Protein AF-A0AAE6BHS2-F1 (afdb_monomer_lite)

Structure (mmCIF, N/CA/C/O backbone):
data_AF-A0AAE6BHS2-F1
#
_entry.id   AF-A0AAE6BHS2-F1
#
loop_
_atom_site.group_PDB
_atom_site.id
_atom_site.type_symbol
_atom_site.label_atom_id
_atom_site.label_alt_id
_atom_site.label_comp_id
_atom_site.label_asym_id
_atom_site.label_entity_id
_atom_site.label_seq_id
_atom_site.pdbx_PDB_ins_code
_atom_site.Cartn_x
_atom_site.Cartn_y
_atom_site.Cartn_z
_atom_site.occupancy
_atom_site.B_iso_or_equiv
_atom_site.auth_seq_id
_atom_site.auth_comp_id
_atom_site.auth_asym_id
_atom_site.auth_atom_id
_atom_site.pdbx_PDB_model_num
ATOM 1 N N . MET A 1 1 ? 9.130 13.657 -15.319 1.00 49.00 1 MET A N 1
ATOM 2 C CA . MET A 1 1 ? 9.822 12.921 -14.237 1.00 49.00 1 MET A CA 1
ATOM 3 C C . MET A 1 1 ? 9.648 11.438 -14.501 1.00 49.00 1 MET A C 1
ATOM 5 O O . MET A 1 1 ? 8.519 11.023 -14.719 1.00 49.00 1 MET A O 1
ATOM 9 N N . VAL A 1 2 ? 10.731 10.663 -14.551 1.00 56.34 2 VAL A N 1
ATOM 10 C CA . VAL A 1 2 ? 10.634 9.200 -14.671 1.00 56.34 2 VAL A CA 1
ATOM 11 C C . VAL A 1 2 ? 10.242 8.659 -13.294 1.00 56.34 2 VAL A C 1
ATOM 13 O O . VAL A 1 2 ? 10.934 8.989 -12.328 1.00 56.34 2 VAL A O 1
ATOM 16 N N . PRO A 1 3 ? 9.142 7.899 -13.157 1.00 68.38 3 PRO A N 1
ATOM 17 C CA . PRO A 1 3 ? 8.771 7.329 -11.871 1.00 68.38 3 PRO A CA 1
ATOM 18 C C . PRO A 1 3 ? 9.879 6.387 -11.387 1.00 68.38 3 PRO A C 1
ATOM 20 O O . PRO A 1 3 ? 10.447 5.622 -12.171 1.00 68.38 3 PRO A O 1
ATOM 23 N N . SER A 1 4 ? 10.214 6.472 -10.097 1.00 84.81 4 SER A N 1
ATOM 24 C CA . SER A 1 4 ? 11.211 5.595 -9.478 1.00 84.81 4 SER A CA 1
ATOM 25 C C . SER A 1 4 ? 10.835 4.130 -9.713 1.00 84.81 4 SER A C 1
ATOM 27 O O . SER A 1 4 ? 9.653 3.775 -9.724 1.00 84.81 4 SER A O 1
ATOM 29 N N . ARG A 1 5 ? 11.832 3.272 -9.956 1.00 91.12 5 ARG A N 1
ATOM 30 C CA . ARG A 1 5 ? 11.573 1.868 -10.297 1.00 91.12 5 ARG A CA 1
ATOM 31 C C . ARG A 1 5 ? 10.899 1.148 -9.121 1.00 91.12 5 ARG A C 1
ATOM 33 O O . ARG A 1 5 ? 11.318 1.351 -7.976 1.00 91.12 5 ARG A O 1
ATOM 40 N N . PRO A 1 6 ? 9.909 0.275 -9.376 1.00 94.06 6 PRO A N 1
ATOM 41 C CA . PRO A 1 6 ? 9.328 -0.557 -8.334 1.00 94.06 6 PRO A CA 1
ATOM 42 C C . PRO A 1 6 ? 10.391 -1.464 -7.711 1.00 94.06 6 PRO A C 1
ATOM 44 O O . PRO A 1 6 ? 11.172 -2.101 -8.415 1.00 94.06 6 PRO A O 1
ATOM 47 N N . LYS A 1 7 ? 10.414 -1.514 -6.380 1.00 95.38 7 LYS A N 1
ATOM 48 C CA . LYS A 1 7 ? 11.291 -2.382 -5.586 1.00 95.38 7 LYS A CA 1
ATOM 49 C C . LYS A 1 7 ? 10.551 -3.611 -5.067 1.00 95.38 7 LYS A C 1
ATOM 51 O O . LYS A 1 7 ? 11.173 -4.647 -4.856 1.00 95.38 7 LYS A O 1
ATOM 56 N N . LYS A 1 8 ? 9.247 -3.490 -4.808 1.00 96.19 8 LYS A N 1
ATOM 57 C CA . LYS A 1 8 ? 8.426 -4.542 -4.198 1.00 96.19 8 LYS A CA 1
ATOM 58 C C . LYS A 1 8 ? 6.945 -4.332 -4.518 1.00 96.19 8 LYS A C 1
ATOM 60 O O . LYS A 1 8 ? 6.483 -3.193 -4.593 1.00 96.19 8 LYS A O 1
ATOM 65 N N . ILE A 1 9 ? 6.216 -5.435 -4.658 1.00 97.06 9 ILE A N 1
ATOM 66 C CA . ILE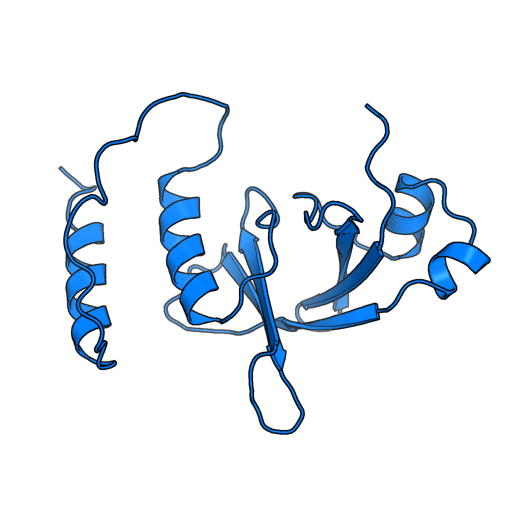 A 1 9 ? 4.766 -5.473 -4.865 1.00 97.06 9 ILE A CA 1
ATOM 67 C C . ILE A 1 9 ? 4.069 -5.622 -3.508 1.00 97.06 9 ILE A C 1
ATOM 69 O O . ILE A 1 9 ? 4.420 -6.491 -2.710 1.00 97.06 9 ILE A O 1
ATOM 73 N N . LEU A 1 10 ? 3.069 -4.783 -3.249 1.00 97.06 10 LEU A N 1
ATOM 74 C CA . LEU A 1 10 ? 2.250 -4.794 -2.038 1.00 97.06 10 LEU A CA 1
ATOM 75 C C . LEU A 1 10 ? 0.823 -5.202 -2.427 1.00 97.06 10 LEU A C 1
ATOM 77 O O . LEU A 1 10 ? 0.074 -4.418 -3.005 1.00 97.06 10 LEU A O 1
ATOM 81 N N . ARG A 1 11 ? 0.436 -6.443 -2.135 1.00 96.62 11 ARG A N 1
ATOM 82 C CA . ARG A 1 11 ? -0.922 -6.945 -2.366 1.00 96.62 11 ARG A CA 1
ATOM 83 C C . ARG A 1 11 ? -1.791 -6.637 -1.152 1.00 96.62 11 ARG A C 1
ATOM 85 O O . ARG A 1 11 ? -1.653 -7.272 -0.109 1.00 96.62 11 ARG A O 1
ATOM 92 N N . LEU A 1 12 ? -2.699 -5.684 -1.299 1.00 96.56 12 LEU A N 1
ATOM 93 C CA . LEU A 1 12 ? -3.663 -5.275 -0.283 1.00 96.56 12 LEU A CA 1
ATOM 94 C C . LEU A 1 12 ? -4.928 -6.118 -0.443 1.00 96.56 12 LEU A C 1
ATOM 96 O O . LEU A 1 12 ? -5.670 -5.962 -1.414 1.00 96.56 12 LEU A O 1
ATOM 100 N N . ARG A 1 13 ? -5.166 -7.057 0.469 1.00 94.12 13 ARG A N 1
ATOM 101 C CA . ARG A 1 13 ? -6.358 -7.905 0.441 1.00 94.12 13 ARG A CA 1
ATOM 102 C C . ARG A 1 13 ? -7.557 -7.119 0.963 1.00 94.12 13 ARG A C 1
ATOM 104 O O . ARG A 1 13 ? -7.642 -6.886 2.164 1.00 94.12 13 ARG A O 1
ATOM 1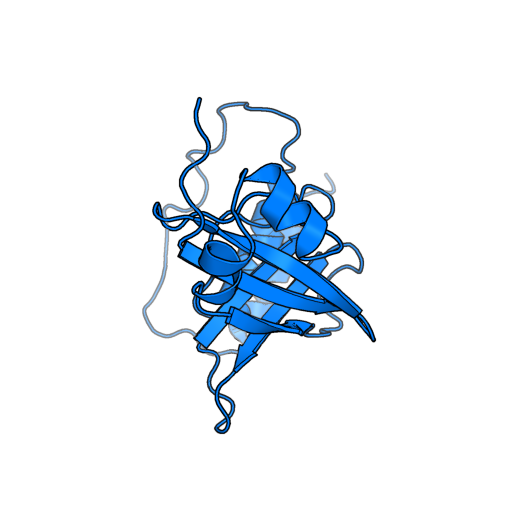11 N N . LYS A 1 14 ? -8.480 -6.773 0.065 1.00 89.12 14 LYS A N 1
ATOM 112 C CA . LYS A 1 14 ? -9.749 -6.093 0.354 1.00 89.12 14 LYS A CA 1
ATOM 113 C C . LYS A 1 14 ? -10.901 -7.044 0.032 1.00 89.12 14 LYS A C 1
ATOM 115 O O . LYS A 1 14 ? -11.174 -7.342 -1.135 1.00 89.12 14 LYS A O 1
ATOM 120 N N . GLY A 1 15 ? -11.525 -7.599 1.071 1.00 85.81 15 GLY A N 1
ATOM 121 C CA . GLY A 1 15 ? -12.498 -8.688 0.940 1.00 85.81 15 GLY A CA 1
ATOM 122 C C . GLY A 1 15 ? -11.926 -9.926 0.223 1.00 85.81 15 GLY A C 1
ATOM 123 O O . GLY A 1 15 ? -10.950 -10.538 0.671 1.00 85.81 15 GLY A O 1
ATOM 124 N N . SER A 1 16 ? -12.542 -10.312 -0.900 1.00 87.19 16 SER A N 1
ATOM 125 C CA . SER A 1 16 ? -12.138 -11.471 -1.717 1.00 87.19 16 SER A CA 1
ATOM 126 C C . SER A 1 16 ? -11.094 -11.155 -2.793 1.00 87.19 16 SER A C 1
ATOM 128 O O . SER A 1 16 ? -10.667 -12.059 -3.513 1.00 87.19 16 SER A O 1
ATOM 130 N N . ARG A 1 17 ? -10.674 -9.891 -2.929 1.00 90.50 17 ARG A N 1
ATOM 131 C CA . ARG A 1 17 ? -9.783 -9.434 -4.004 1.00 90.50 17 ARG A CA 1
ATOM 132 C C . ARG A 1 17 ? -8.499 -8.833 -3.448 1.00 90.50 17 ARG A C 1
ATOM 134 O O . ARG A 1 17 ? -8.425 -8.441 -2.285 1.00 90.50 17 ARG A O 1
ATOM 141 N N . HIS A 1 18 ? -7.490 -8.751 -4.309 1.00 93.12 18 HIS A N 1
ATOM 142 C CA . HIS A 1 18 ? -6.271 -8.005 -4.029 1.00 93.12 18 HIS A CA 1
ATOM 143 C C . HIS A 1 18 ? -6.244 -6.737 -4.869 1.00 93.12 18 HIS A C 1
ATOM 145 O O . HIS A 1 18 ? -6.531 -6.767 -6.064 1.00 93.12 18 HIS A O 1
ATOM 151 N N . VAL A 1 19 ? -5.867 -5.647 -4.223 1.00 95.38 19 VAL A N 1
ATOM 152 C CA . VAL A 1 19 ? -5.487 -4.388 -4.847 1.00 95.38 19 VAL A CA 1
ATOM 153 C C . VAL A 1 19 ? -3.965 -4.301 -4.787 1.00 95.38 19 VAL A C 1
ATOM 155 O O . VAL A 1 19 ? -3.349 -4.737 -3.816 1.00 95.38 19 VAL A O 1
ATOM 158 N N . VAL A 1 20 ? -3.339 -3.794 -5.838 1.00 96.25 20 VAL A N 1
ATOM 159 C CA . VAL A 1 20 ? -1.885 -3.780 -5.992 1.00 96.25 20 VAL A CA 1
ATOM 160 C C . VAL A 1 20 ? -1.367 -2.374 -5.730 1.00 96.25 20 VAL A C 1
ATOM 162 O O . VAL A 1 20 ? -1.691 -1.436 -6.451 1.00 96.25 20 VAL A O 1
ATOM 165 N N . ALA A 1 21 ? -0.525 -2.235 -4.716 1.00 96.56 21 ALA A N 1
ATOM 166 C CA . ALA A 1 21 ? 0.305 -1.062 -4.494 1.00 96.56 21 ALA A CA 1
ATOM 167 C C . ALA A 1 21 ? 1.778 -1.426 -4.715 1.00 96.56 21 ALA A C 1
ATOM 169 O O . ALA A 1 21 ? 2.151 -2.601 -4.763 1.00 96.56 21 ALA A O 1
ATOM 170 N N . LEU A 1 22 ? 2.628 -0.416 -4.872 1.00 96.38 22 LEU A N 1
ATOM 171 C CA . LEU A 1 22 ? 4.049 -0.602 -5.150 1.00 96.38 22 LEU A CA 1
ATOM 172 C C . LEU A 1 22 ? 4.880 0.155 -4.128 1.00 96.38 22 LEU A C 1
ATOM 174 O O . LEU A 1 22 ? 4.611 1.316 -3.853 1.00 96.38 22 LEU A O 1
ATOM 178 N N . LEU A 1 23 ? 5.920 -0.487 -3.607 1.00 96.44 23 LEU A N 1
ATOM 179 C CA . LEU A 1 23 ? 6.989 0.219 -2.914 1.00 96.44 23 LEU A CA 1
ATOM 180 C C . LEU A 1 23 ? 8.073 0.530 -3.938 1.00 96.44 23 LEU A C 1
ATOM 182 O O . LEU A 1 23 ? 8.631 -0.387 -4.552 1.00 96.44 23 LEU A O 1
ATOM 186 N N . LEU A 1 24 ? 8.376 1.807 -4.121 1.00 95.75 24 LEU A N 1
ATOM 187 C CA . LEU A 1 24 ? 9.408 2.250 -5.047 1.00 95.75 24 LEU A CA 1
ATOM 188 C C . LEU A 1 24 ? 10.799 2.151 -4.411 1.00 95.75 24 LEU A C 1
ATOM 190 O O . LEU A 1 24 ? 10.957 1.981 -3.199 1.00 95.75 24 LEU A O 1
ATOM 194 N N . ALA A 1 25 ? 11.838 2.241 -5.240 1.00 94.00 25 ALA A N 1
ATOM 195 C CA . ALA A 1 25 ? 13.224 2.173 -4.784 1.00 94.00 25 ALA A CA 1
ATOM 196 C C . ALA A 1 25 ? 13.605 3.299 -3.804 1.00 94.00 25 ALA A C 1
ATOM 198 O O . ALA A 1 25 ? 14.482 3.095 -2.967 1.00 94.00 25 ALA A O 1
ATOM 199 N N . ASP A 1 26 ? 12.914 4.441 -3.864 1.00 92.94 26 ASP A N 1
ATOM 200 C CA . ASP A 1 26 ? 13.068 5.574 -2.937 1.00 92.94 26 ASP A CA 1
ATOM 201 C C . ASP A 1 26 ? 12.339 5.379 -1.591 1.00 92.94 26 ASP A C 1
ATOM 203 O O . ASP A 1 26 ? 12.410 6.235 -0.712 1.00 92.94 26 ASP A O 1
ATOM 207 N N . GLY A 1 27 ? 11.658 4.243 -1.409 1.00 92.44 27 GLY A N 1
ATOM 208 C CA . GLY A 1 27 ? 10.923 3.910 -0.191 1.00 92.44 27 GLY A CA 1
ATOM 209 C C . GLY A 1 27 ? 9.518 4.506 -0.113 1.00 92.44 27 GLY A C 1
ATOM 210 O O . GLY A 1 27 ? 8.860 4.336 0.914 1.00 92.44 27 GLY A O 1
ATOM 211 N N . THR A 1 28 ? 9.045 5.175 -1.166 1.00 94.56 28 THR A N 1
ATOM 212 C CA . THR A 1 28 ? 7.687 5.723 -1.224 1.00 94.56 28 THR A CA 1
ATOM 213 C C . THR A 1 28 ? 6.683 4.729 -1.798 1.00 94.56 28 THR A C 1
ATOM 215 O O . THR A 1 28 ? 7.034 3.801 -2.534 1.00 94.56 28 THR A O 1
ATOM 218 N N . VAL A 1 29 ? 5.414 4.932 -1.451 1.00 95.25 29 VAL A N 1
ATOM 219 C CA . VAL A 1 29 ? 4.269 4.223 -2.028 1.00 95.25 29 VAL A CA 1
ATOM 220 C C . VAL A 1 29 ? 3.439 5.228 -2.834 1.00 95.25 29 VAL A C 1
ATOM 222 O O . VAL A 1 29 ? 3.035 6.247 -2.274 1.00 95.25 29 VAL A O 1
ATOM 225 N N . PRO A 1 30 ? 3.185 5.007 -4.136 1.00 94.00 30 PRO A N 1
ATOM 226 C CA . PRO A 1 30 ? 2.314 5.878 -4.916 1.00 94.00 30 PRO A CA 1
ATOM 227 C C . PRO A 1 30 ? 0.897 5.922 -4.338 1.00 94.00 30 PRO A C 1
ATOM 229 O O . PRO A 1 30 ? 0.365 4.897 -3.915 1.00 94.00 30 PRO A O 1
ATOM 232 N N . ALA A 1 31 ? 0.269 7.099 -4.380 1.00 92.94 31 ALA A N 1
ATOM 233 C CA . ALA A 1 31 ? -1.071 7.297 -3.830 1.00 92.94 31 ALA A CA 1
ATOM 234 C C . ALA A 1 31 ? -2.149 6.479 -4.562 1.00 92.94 31 ALA A C 1
ATOM 236 O O . ALA A 1 31 ? -3.102 6.017 -3.939 1.00 92.94 31 ALA A O 1
ATOM 237 N N . ALA A 1 32 ? -2.007 6.287 -5.876 1.00 92.62 32 ALA A N 1
ATOM 238 C CA . ALA A 1 32 ? -2.964 5.536 -6.677 1.00 92.62 32 ALA A CA 1
ATOM 239 C C . ALA A 1 32 ? -2.607 4.037 -6.703 1.00 92.62 32 ALA A C 1
ATOM 241 O O . ALA A 1 32 ? -1.530 3.681 -7.195 1.00 92.62 32 ALA A O 1
ATOM 242 N N . PRO A 1 33 ? -3.491 3.147 -6.218 1.00 93.62 33 PRO A N 1
ATOM 243 C CA . PRO A 1 33 ? -3.326 1.716 -6.414 1.00 93.62 33 PRO A CA 1
ATOM 244 C C . PRO A 1 33 ? -3.715 1.266 -7.826 1.00 93.62 33 PRO A C 1
ATOM 246 O O . PRO A 1 33 ? -4.384 1.972 -8.579 1.00 93.62 33 PRO A O 1
ATOM 249 N N . PHE A 1 34 ? -3.374 0.019 -8.137 1.00 94.69 34 PHE A N 1
ATOM 250 C CA . PHE A 1 34 ? -3.785 -0.695 -9.339 1.00 94.69 34 PHE A CA 1
ATOM 251 C C . PHE A 1 34 ? -4.739 -1.837 -8.989 1.00 94.69 34 PHE A C 1
ATOM 253 O O . PHE A 1 34 ? -4.571 -2.528 -7.985 1.00 94.69 34 PHE A O 1
ATOM 260 N N . TRP A 1 35 ? -5.719 -2.099 -9.849 1.00 93.00 35 TRP A N 1
ATOM 261 C CA . TRP A 1 35 ? -6.673 -3.195 -9.643 1.00 93.00 35 TRP A CA 1
ATOM 262 C C . TRP A 1 35 ? -6.135 -4.556 -10.090 1.00 93.00 35 TRP A C 1
ATOM 264 O O . TRP A 1 35 ? -6.714 -5.590 -9.767 1.00 93.00 35 TRP A O 1
ATOM 274 N N . SER A 1 36 ? -5.028 -4.571 -10.835 1.00 92.06 36 SER A N 1
ATOM 275 C CA . SER A 1 36 ? -4.364 -5.791 -11.286 1.00 92.06 36 SER A CA 1
ATOM 276 C C . SER A 1 36 ? -2.858 -5.596 -11.427 1.00 92.06 36 SER A C 1
ATOM 278 O O . SER A 1 36 ? -2.371 -4.486 -11.647 1.00 92.06 36 SER A O 1
ATOM 280 N N . GLU A 1 37 ? -2.115 -6.698 -11.356 1.00 91.69 37 GLU A N 1
ATOM 281 C CA . GLU A 1 37 ? -0.666 -6.683 -11.567 1.00 91.69 37 GLU A CA 1
ATOM 282 C C . GLU A 1 37 ? -0.281 -6.324 -12.999 1.00 91.69 37 GLU A C 1
ATOM 284 O O . GLU A 1 37 ? 0.691 -5.608 -13.203 1.00 91.69 37 GLU A O 1
ATOM 289 N N . ALA A 1 38 ? -1.071 -6.751 -13.988 1.00 91.94 38 ALA A N 1
ATOM 290 C CA . ALA A 1 38 ? -0.828 -6.412 -15.387 1.00 91.94 38 ALA A CA 1
ATOM 291 C C . ALA A 1 38 ? -0.909 -4.895 -15.629 1.00 91.94 38 ALA A C 1
ATOM 293 O O . ALA A 1 38 ? -0.054 -4.333 -16.312 1.00 91.94 38 ALA A O 1
ATOM 294 N N . GLN A 1 39 ? -1.893 -4.217 -15.021 1.00 93.38 39 GLN A N 1
ATOM 295 C CA . GLN A 1 39 ? -1.996 -2.755 -15.080 1.00 93.38 39 GLN A CA 1
ATOM 296 C C . GLN A 1 39 ? -0.780 -2.080 -14.444 1.00 93.38 39 GLN A C 1
ATOM 298 O O . GLN A 1 39 ? -0.207 -1.170 -15.039 1.00 93.38 39 GLN A O 1
ATOM 303 N N . ALA A 1 40 ? -0.364 -2.544 -13.265 1.00 93.06 40 ALA A N 1
ATOM 304 C CA . ALA A 1 40 ? 0.795 -2.000 -12.571 1.00 93.06 40 ALA A CA 1
ATOM 305 C C . ALA A 1 40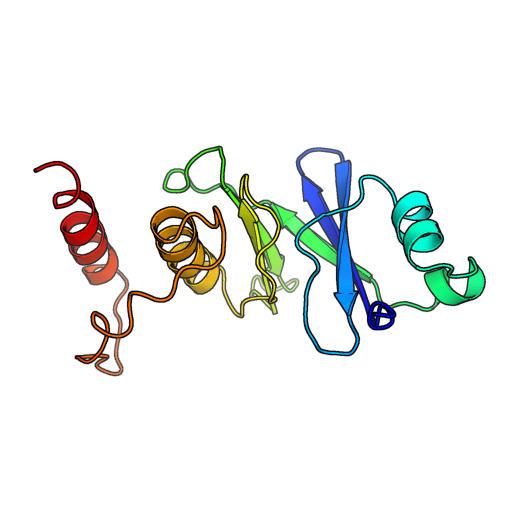 ? 2.097 -2.210 -13.368 1.00 93.06 40 ALA A C 1
ATOM 307 O O . ALA A 1 40 ? 2.872 -1.272 -13.543 1.00 93.06 40 ALA A O 1
ATOM 308 N N . ALA A 1 41 ? 2.319 -3.409 -13.915 1.00 92.56 41 ALA A N 1
ATOM 309 C CA . ALA A 1 41 ? 3.480 -3.714 -14.748 1.00 92.56 41 ALA A CA 1
ATOM 310 C C . ALA A 1 41 ? 3.526 -2.830 -16.002 1.00 92.56 41 ALA A C 1
ATOM 312 O O . ALA A 1 41 ? 4.563 -2.235 -16.303 1.00 92.56 41 ALA A O 1
ATOM 313 N N . SER A 1 42 ? 2.386 -2.683 -16.688 1.00 92.12 42 SER A N 1
ATOM 314 C CA . SER A 1 42 ? 2.261 -1.830 -17.871 1.00 92.12 42 SER A CA 1
ATOM 315 C C . SER A 1 42 ? 2.513 -0.356 -17.551 1.00 92.12 42 SER A C 1
ATOM 317 O O . SER A 1 42 ? 3.187 0.318 -18.324 1.00 92.12 42 SER A O 1
ATOM 319 N N . ALA A 1 43 ? 2.014 0.148 -16.417 1.00 91.62 43 ALA A N 1
ATOM 320 C CA . ALA A 1 43 ? 2.195 1.543 -16.009 1.00 91.62 43 ALA A CA 1
ATOM 321 C C . ALA A 1 43 ? 3.669 1.909 -15.760 1.00 91.62 43 ALA A C 1
ATOM 323 O O . ALA A 1 43 ? 4.061 3.058 -15.950 1.00 91.62 43 ALA A O 1
ATOM 324 N N . TYR A 1 44 ? 4.490 0.930 -15.373 1.00 91.12 44 TYR A N 1
ATOM 325 C CA . TYR A 1 44 ? 5.927 1.101 -15.147 1.00 91.12 44 TYR A CA 1
ATOM 326 C C . TYR A 1 44 ? 6.797 0.563 -16.293 1.00 91.12 44 TYR A C 1
ATOM 328 O O . TYR A 1 44 ? 8.022 0.549 -16.168 1.00 91.12 44 TYR A O 1
ATOM 336 N N . GLY A 1 45 ? 6.189 0.125 -17.403 1.00 92.19 45 GLY A N 1
ATOM 337 C CA . GLY A 1 45 ? 6.905 -0.397 -18.570 1.00 92.19 45 GLY A CA 1
ATOM 338 C C . GLY A 1 45 ? 7.769 -1.624 -18.264 1.00 92.19 45 GLY A C 1
ATOM 339 O O . GLY A 1 45 ? 8.831 -1.790 -18.862 1.00 92.19 45 GLY A O 1
ATOM 340 N N . LEU A 1 46 ? 7.357 -2.456 -17.303 1.00 91.19 46 LEU A N 1
ATOM 341 C CA . LEU A 1 46 ? 8.107 -3.640 -16.890 1.00 91.19 46 LEU A CA 1
ATOM 342 C C . LEU A 1 46 ? 7.712 -4.857 -17.726 1.00 91.19 46 LEU A C 1
ATOM 344 O O . LEU A 1 46 ? 6.531 -5.169 -17.883 1.00 91.19 46 LEU A O 1
ATOM 348 N N . ALA A 1 47 ? 8.713 -5.596 -18.205 1.00 90.88 47 ALA A N 1
ATOM 349 C CA . ALA A 1 47 ? 8.486 -6.909 -18.796 1.00 90.88 47 ALA A CA 1
ATOM 350 C C . ALA A 1 47 ? 8.052 -7.921 -17.719 1.00 90.88 47 ALA A C 1
ATOM 352 O O . ALA A 1 47 ? 8.426 -7.806 -16.550 1.00 90.88 47 ALA A O 1
ATOM 353 N N . PHE A 1 48 ? 7.323 -8.969 -18.115 1.00 86.25 48 PHE A N 1
ATOM 354 C CA . PHE A 1 48 ? 6.830 -9.996 -17.185 1.00 86.25 48 PHE A CA 1
ATOM 355 C C . PHE A 1 48 ? 7.947 -10.672 -16.368 1.00 86.25 48 PHE A C 1
ATOM 357 O O . PHE A 1 48 ? 7.775 -10.943 -15.179 1.00 86.25 48 PHE A O 1
ATOM 364 N N . SER A 1 49 ? 9.113 -10.903 -16.979 1.00 89.50 49 SER A N 1
ATOM 365 C CA . SER A 1 49 ? 10.284 -11.472 -16.299 1.00 89.50 49 SER A CA 1
ATOM 366 C C . SER A 1 49 ? 10.815 -10.561 -15.189 1.00 89.50 49 SER A C 1
ATOM 368 O O . SER A 1 49 ? 11.164 -11.039 -14.113 1.00 89.50 49 SER A O 1
ATOM 370 N N . GLN A 1 50 ? 10.820 -9.246 -15.418 1.00 91.12 50 GLN A N 1
ATOM 371 C CA . GLN A 1 50 ? 11.216 -8.255 -14.418 1.00 91.12 50 GLN A CA 1
ATOM 372 C C . GLN A 1 50 ? 10.175 -8.171 -13.303 1.00 91.12 50 GLN A C 1
ATOM 374 O O . GLN A 1 50 ? 10.536 -8.189 -12.129 1.00 91.12 50 GLN A O 1
ATOM 379 N N . TRP A 1 51 ? 8.889 -8.147 -13.657 1.00 93.00 51 TRP A N 1
ATOM 380 C CA . TRP A 1 51 ? 7.796 -8.127 -12.687 1.00 93.00 51 TRP A CA 1
ATOM 381 C C . TRP A 1 51 ? 7.845 -9.329 -11.740 1.00 93.00 51 TRP A C 1
ATOM 383 O O . TRP A 1 51 ? 7.813 -9.163 -10.524 1.00 93.00 51 TRP A O 1
ATOM 393 N N . SER A 1 52 ? 8.017 -10.530 -12.293 1.00 91.88 52 SER A N 1
ATOM 394 C CA . SER A 1 52 ? 8.062 -11.784 -11.528 1.00 91.88 52 SER A CA 1
ATOM 395 C C . SER A 1 52 ? 9.258 -11.876 -10.575 1.00 91.88 52 SER A C 1
ATOM 397 O O . SER A 1 52 ? 9.239 -12.673 -9.641 1.00 91.88 52 SER A O 1
ATOM 399 N N . SER A 1 53 ? 10.300 -11.067 -10.794 1.00 93.56 53 SER A N 1
ATOM 400 C CA . SER A 1 53 ? 11.463 -10.992 -9.903 1.00 93.56 53 SER A CA 1
ATOM 401 C C . SER A 1 53 ? 11.253 -10.076 -8.691 1.00 93.56 53 SER A C 1
ATOM 403 O O . SER A 1 53 ? 12.047 -10.120 -7.750 1.00 93.56 53 SER A O 1
ATOM 405 N N . LEU A 1 54 ? 10.201 -9.246 -8.687 1.00 94.94 54 LEU A N 1
ATOM 406 C CA . LEU A 1 54 ? 9.933 -8.335 -7.580 1.00 94.94 54 LEU A CA 1
ATOM 407 C C . LEU A 1 54 ? 9.416 -9.107 -6.356 1.00 94.94 54 LEU A C 1
ATOM 409 O O . LEU A 1 54 ? 8.431 -9.846 -6.457 1.00 94.94 54 LEU A O 1
ATOM 413 N N . PRO A 1 55 ? 10.009 -8.896 -5.165 1.00 96.12 55 PRO A N 1
ATOM 414 C CA . PRO A 1 55 ? 9.453 -9.417 -3.928 1.00 96.12 55 PRO A CA 1
ATOM 415 C C . PRO A 1 55 ? 8.000 -8.970 -3.766 1.00 96.12 55 PRO A C 1
ATOM 417 O O . PRO A 1 55 ? 7.668 -7.811 -4.019 1.00 96.12 55 PRO A O 1
ATOM 420 N N . THR A 1 56 ? 7.144 -9.886 -3.323 1.00 95.69 56 THR A N 1
ATOM 421 C CA . THR A 1 56 ? 5.718 -9.623 -3.114 1.00 95.69 56 THR A CA 1
ATOM 422 C C . THR A 1 56 ? 5.363 -9.815 -1.650 1.00 95.69 56 THR A C 1
ATOM 424 O O . THR A 1 56 ? 5.706 -10.828 -1.043 1.00 95.69 56 THR A O 1
ATOM 427 N N . GLU A 1 57 ? 4.644 -8.851 -1.088 1.00 95.31 57 GLU A N 1
ATOM 428 C CA . GLU A 1 57 ? 4.138 -8.894 0.279 1.00 95.31 57 GLU A CA 1
ATOM 429 C C . GLU A 1 57 ? 2.623 -8.761 0.285 1.00 95.31 57 GLU A C 1
ATOM 431 O O . GLU A 1 57 ? 2.056 -8.002 -0.497 1.00 95.31 57 GLU A O 1
ATOM 436 N N . VAL A 1 58 ? 1.968 -9.504 1.175 1.00 94.75 58 VAL A N 1
ATOM 437 C CA . VAL A 1 58 ? 0.510 -9.504 1.304 1.00 94.75 58 VAL A CA 1
ATOM 438 C C . VAL A 1 58 ? 0.131 -8.837 2.617 1.00 94.75 58 VAL A C 1
ATOM 440 O O . VAL A 1 58 ? 0.640 -9.204 3.676 1.00 94.75 58 VAL A O 1
ATOM 443 N N . PHE A 1 59 ? -0.775 -7.871 2.532 1.00 96.38 59 PHE A N 1
ATOM 444 C CA . PHE A 1 59 ? -1.341 -7.156 3.665 1.00 96.38 59 PHE A CA 1
ATOM 445 C C . PHE A 1 59 ? -2.832 -7.474 3.744 1.00 96.38 59 PHE A C 1
ATOM 447 O O . PHE A 1 59 ? -3.527 -7.460 2.727 1.00 96.38 59 PHE A O 1
ATOM 454 N N . ALA A 1 60 ? -3.322 -7.772 4.942 1.00 94.19 60 ALA A N 1
ATOM 455 C CA . ALA A 1 60 ? -4.733 -8.034 5.192 1.00 94.19 60 ALA A CA 1
ATOM 456 C C . ALA A 1 60 ? -5.412 -6.776 5.729 1.00 94.19 60 ALA A C 1
ATOM 458 O O . ALA A 1 60 ? -4.828 -6.071 6.551 1.00 94.19 60 ALA A O 1
ATOM 459 N N . GLU A 1 61 ? -6.629 -6.503 5.266 1.00 93.62 61 GLU A N 1
ATOM 460 C CA . GLU A 1 61 ? -7.455 -5.434 5.823 1.00 93.62 61 GLU A CA 1
ATOM 461 C C . GLU A 1 61 ? -7.747 -5.702 7.304 1.00 93.62 61 GLU A C 1
ATOM 463 O O . GLU A 1 61 ? -8.075 -6.823 7.701 1.00 93.62 61 GLU A O 1
ATOM 468 N N . ILE A 1 62 ? -7.584 -4.665 8.118 1.00 90.56 62 ILE A N 1
ATOM 469 C CA . ILE A 1 62 ? -7.906 -4.660 9.537 1.00 90.56 62 ILE A CA 1
ATOM 470 C C . ILE A 1 62 ? -9.196 -3.870 9.704 1.00 90.56 62 ILE A C 1
ATOM 472 O O . ILE A 1 62 ? -9.261 -2.690 9.360 1.00 90.56 62 ILE A O 1
ATOM 476 N N . HIS A 1 63 ? -10.210 -4.527 10.255 1.00 85.94 63 HIS A N 1
ATOM 477 C CA . HIS A 1 63 ? -11.484 -3.903 10.583 1.00 85.94 63 HIS A CA 1
ATOM 478 C C . HIS A 1 63 ? -11.461 -3.482 12.051 1.00 85.94 63 HIS A C 1
ATOM 480 O O . HIS A 1 63 ? -11.280 -4.327 12.926 1.00 85.94 63 HIS A O 1
ATOM 486 N N . LEU A 1 64 ? -11.615 -2.184 12.310 1.00 81.81 64 LEU A N 1
ATOM 487 C CA . LEU A 1 64 ? -11.783 -1.628 13.652 1.00 81.81 64 LEU A CA 1
ATOM 488 C C . LEU A 1 64 ? -13.016 -0.731 13.644 1.00 81.81 64 LEU A C 1
ATOM 490 O O . LEU A 1 64 ? -13.138 0.120 12.766 1.00 81.81 64 LEU A O 1
ATOM 494 N N . ASP A 1 65 ? -13.866 -0.861 14.657 1.00 79.12 65 ASP A N 1
ATOM 495 C CA . ASP A 1 65 ? -15.099 -0.067 14.777 1.00 79.12 65 ASP A CA 1
ATOM 496 C C . ASP A 1 65 ? -14.826 1.438 14.942 1.00 79.12 65 ASP A C 1
ATOM 498 O O . ASP A 1 65 ? -15.690 2.272 14.694 1.00 79.12 65 ASP A O 1
ATOM 502 N N . THR A 1 66 ? -13.608 1.802 15.353 1.00 78.19 66 THR A N 1
ATOM 503 C CA . THR A 1 66 ? -13.185 3.195 15.550 1.00 78.19 66 THR A CA 1
ATOM 504 C C . THR A 1 66 ? -12.697 3.875 14.271 1.00 78.19 66 THR A C 1
ATOM 506 O O . THR A 1 66 ? -12.327 5.046 14.319 1.00 78.19 66 THR A O 1
ATOM 509 N N . ILE A 1 67 ? -12.609 3.154 13.149 1.00 79.44 67 ILE A N 1
ATOM 510 C CA . ILE A 1 67 ? -12.120 3.692 11.877 1.00 79.44 67 ILE A CA 1
ATOM 511 C C . ILE A 1 67 ? -13.319 4.018 10.972 1.00 79.44 67 ILE A C 1
ATOM 513 O O . ILE A 1 67 ? -14.148 3.139 10.738 1.00 79.44 67 ILE A O 1
ATOM 517 N N . PRO A 1 68 ? -13.412 5.249 10.430 1.00 81.81 68 PRO A N 1
ATOM 518 C CA . PRO A 1 68 ? -14.430 5.601 9.444 1.00 81.81 68 PRO A CA 1
ATOM 519 C C . PRO A 1 68 ? -14.397 4.680 8.213 1.00 81.81 68 PRO A C 1
ATOM 521 O O . PRO A 1 68 ? -13.312 4.279 7.784 1.00 81.81 68 PRO A O 1
ATOM 524 N N . PRO A 1 69 ? -15.546 4.377 7.587 1.00 81.31 69 PRO A N 1
ATOM 525 C CA . PRO A 1 69 ? -15.623 3.432 6.469 1.00 81.31 69 PRO A CA 1
ATOM 526 C C . PRO A 1 69 ? -14.838 3.870 5.218 1.00 81.31 69 PRO A C 1
ATOM 528 O O . PRO A 1 69 ? -14.525 3.045 4.360 1.00 81.31 69 PRO A O 1
ATOM 531 N N . GLU A 1 70 ? -14.487 5.151 5.102 1.00 86.00 70 GLU A N 1
ATOM 532 C CA . GLU A 1 70 ? -13.668 5.709 4.021 1.00 86.00 70 GLU A CA 1
ATOM 533 C C . GLU A 1 70 ? -12.165 5.439 4.196 1.00 86.00 70 GLU A C 1
ATOM 535 O O . GLU A 1 70 ? -11.364 5.785 3.321 1.00 86.00 70 GLU A O 1
ATOM 540 N N . ILE A 1 71 ? -11.773 4.848 5.326 1.00 90.12 71 ILE A N 1
ATOM 541 C CA . ILE A 1 71 ? -10.392 4.550 5.678 1.00 90.12 71 ILE A CA 1
ATOM 542 C C . ILE A 1 71 ? -10.229 3.036 5.790 1.00 90.12 71 ILE A C 1
ATOM 544 O O . ILE A 1 71 ? -10.842 2.376 6.622 1.00 90.12 71 ILE A O 1
ATOM 548 N N . SER A 1 72 ? -9.330 2.487 4.981 1.00 93.25 72 SER A N 1
ATOM 549 C CA . SER A 1 72 ? -8.891 1.100 5.087 1.00 93.25 72 SER A CA 1
ATOM 550 C C . SER A 1 72 ? -7.458 1.070 5.618 1.00 93.25 72 SER A C 1
ATOM 552 O O . SER A 1 72 ? -6.559 1.706 5.061 1.00 93.25 72 SER A O 1
ATOM 554 N N . ILE A 1 73 ? -7.223 0.284 6.666 1.00 94.88 73 ILE A N 1
ATOM 555 C CA . ILE A 1 73 ? -5.874 -0.041 7.136 1.00 94.88 73 ILE A CA 1
ATOM 556 C C . ILE A 1 73 ? -5.574 -1.481 6.754 1.00 94.88 73 ILE A C 1
ATOM 558 O O . ILE A 1 73 ? -6.339 -2.387 7.067 1.00 94.88 73 ILE A O 1
ATOM 562 N N . PHE A 1 74 ? -4.437 -1.703 6.107 1.00 96.25 74 PHE A N 1
ATOM 563 C CA . PHE A 1 74 ? -3.946 -3.036 5.789 1.00 96.25 74 PHE A CA 1
ATOM 564 C C . PHE A 1 74 ? -2.693 -3.308 6.599 1.00 96.25 74 PHE A C 1
ATOM 566 O O . PHE A 1 74 ? -1.771 -2.500 6.581 1.00 96.25 74 PHE A O 1
ATOM 573 N N . ALA A 1 75 ? -2.619 -4.445 7.277 1.00 95.50 75 ALA A N 1
ATOM 574 C CA . ALA A 1 75 ? -1.444 -4.828 8.043 1.00 95.50 75 ALA A CA 1
ATOM 575 C C . ALA A 1 75 ? -0.865 -6.145 7.539 1.00 95.50 75 ALA A C 1
ATOM 577 O O . ALA A 1 75 ? -1.578 -7.074 7.149 1.00 95.50 75 ALA A O 1
ATOM 578 N N . ARG A 1 76 ? 0.460 -6.225 7.572 1.00 94.44 76 ARG A N 1
ATOM 579 C CA . ARG A 1 76 ? 1.194 -7.470 7.420 1.00 94.44 76 ARG A CA 1
ATOM 580 C C . ARG A 1 76 ? 1.651 -7.908 8.796 1.00 94.44 76 ARG A C 1
ATOM 582 O O . ARG A 1 76 ? 2.346 -7.165 9.488 1.00 94.44 76 ARG A O 1
ATOM 589 N N . SER A 1 77 ? 1.327 -9.145 9.137 1.00 90.69 77 SER A N 1
ATOM 590 C CA . SER A 1 77 ? 1.736 -9.757 10.394 1.00 90.69 77 SER A CA 1
ATOM 591 C C . SER A 1 77 ? 2.520 -11.036 10.143 1.00 90.69 77 SER A C 1
ATOM 593 O O . SER A 1 77 ? 2.261 -11.784 9.200 1.00 90.69 77 SER A O 1
ATOM 595 N N . THR A 1 78 ? 3.477 -11.308 11.022 1.00 88.06 78 THR A N 1
ATOM 596 C CA . THR A 1 78 ? 4.133 -12.612 11.112 1.00 88.06 78 THR A CA 1
ATOM 597 C C . THR A 1 78 ? 3.144 -13.687 11.558 1.00 88.06 78 THR A C 1
ATOM 599 O O . THR A 1 78 ? 2.106 -13.398 12.155 1.00 88.06 78 THR A O 1
ATOM 602 N N . ARG A 1 79 ? 3.527 -14.961 11.400 1.00 81.94 79 ARG A N 1
ATOM 603 C CA . ARG A 1 79 ? 2.785 -16.101 11.974 1.00 81.94 79 ARG A CA 1
ATOM 604 C C . ARG A 1 79 ? 2.590 -16.009 13.494 1.00 81.94 79 ARG A C 1
ATOM 606 O O . ARG A 1 79 ? 1.692 -16.648 14.020 1.00 81.94 79 ARG A O 1
ATOM 613 N N . ARG A 1 80 ? 3.426 -15.235 14.197 1.00 85.75 80 ARG A N 1
ATOM 614 C CA . ARG A 1 80 ? 3.343 -15.009 15.650 1.00 85.75 80 ARG A CA 1
ATOM 615 C C . ARG A 1 80 ? 2.508 -13.774 16.017 1.00 85.75 80 ARG A C 1
ATOM 617 O O . ARG A 1 80 ? 2.559 -13.333 17.156 1.00 85.75 80 ARG A O 1
ATOM 624 N N . GLY A 1 81 ? 1.803 -13.170 15.058 1.00 78.56 81 GLY A N 1
ATOM 625 C CA . GLY A 1 81 ? 0.935 -12.011 15.291 1.00 78.56 81 GLY A CA 1
ATOM 626 C C . GLY A 1 81 ? 1.658 -10.665 15.394 1.00 78.56 81 GLY A C 1
ATOM 627 O O . GLY A 1 81 ? 1.003 -9.635 15.507 1.00 78.56 81 GLY A O 1
ATOM 628 N N . ARG A 1 82 ? 2.996 -10.627 15.306 1.00 87.25 82 ARG A N 1
ATOM 629 C CA . ARG A 1 82 ? 3.746 -9.361 15.262 1.00 87.25 82 ARG A CA 1
ATOM 630 C C . ARG A 1 82 ? 3.511 -8.655 13.930 1.00 87.25 82 ARG A C 1
ATOM 632 O O . ARG A 1 82 ? 3.786 -9.259 12.895 1.00 87.25 82 ARG A O 1
ATOM 639 N N . VAL A 1 83 ? 3.082 -7.397 13.970 1.00 90.19 83 VAL A N 1
ATOM 640 C CA . VAL A 1 83 ? 2.955 -6.531 12.789 1.00 90.19 83 VAL A CA 1
ATOM 641 C C . VAL A 1 83 ? 4.349 -6.156 12.276 1.00 90.19 83 VAL A C 1
ATOM 643 O O . VAL A 1 83 ? 5.199 -5.715 13.047 1.00 90.19 83 VAL A O 1
ATOM 646 N N . GLU A 1 84 ? 4.589 -6.367 10.983 1.00 90.88 84 GLU A N 1
ATOM 647 C CA . GLU A 1 84 ? 5.829 -5.987 10.283 1.00 90.88 84 GLU A CA 1
ATOM 648 C C . GLU A 1 84 ? 5.654 -4.719 9.444 1.00 90.88 84 GLU A C 1
ATOM 650 O O . GLU A 1 84 ? 6.637 -4.076 9.082 1.00 90.88 84 GLU A O 1
ATOM 655 N N . GLY A 1 85 ? 4.410 -4.357 9.134 1.00 94.12 85 GLY A N 1
ATOM 656 C CA . GLY A 1 85 ? 4.093 -3.105 8.474 1.00 94.12 85 GLY A CA 1
ATOM 657 C C . GLY A 1 85 ? 2.592 -2.882 8.355 1.00 94.12 85 GLY A C 1
ATOM 658 O O . GLY A 1 85 ? 1.809 -3.835 8.363 1.00 94.12 85 GLY A O 1
ATOM 659 N N . ALA A 1 86 ? 2.203 -1.623 8.204 1.00 95.56 86 ALA A N 1
ATOM 660 C CA . ALA A 1 86 ? 0.835 -1.202 7.952 1.00 95.56 86 ALA A CA 1
ATOM 661 C C . ALA A 1 86 ? 0.772 -0.188 6.803 1.00 95.56 86 ALA A C 1
ATOM 663 O O . ALA A 1 86 ? 1.696 0.594 6.585 1.00 95.56 86 ALA A O 1
ATOM 664 N N . ILE A 1 87 ? -0.325 -0.213 6.058 1.00 96.00 87 ILE A N 1
ATOM 665 C CA . ILE A 1 87 ? -0.610 0.674 4.936 1.00 96.00 87 ILE A CA 1
ATOM 666 C C . ILE A 1 87 ? -1.953 1.327 5.212 1.00 96.00 87 ILE A C 1
ATOM 668 O O . ILE A 1 87 ? -2.944 0.643 5.462 1.00 96.00 87 ILE A O 1
ATOM 672 N N . LEU A 1 88 ? -1.961 2.651 5.160 1.00 95.50 88 LEU A N 1
ATOM 673 C CA . LEU A 1 88 ? -3.157 3.465 5.273 1.00 95.50 88 LEU A CA 1
ATOM 674 C C . LEU A 1 88 ? -3.646 3.818 3.869 1.00 95.50 88 LEU A C 1
ATOM 676 O O . LEU A 1 88 ? -2.877 4.340 3.061 1.00 95.50 88 LEU A O 1
ATOM 680 N N . TRP A 1 89 ? -4.916 3.553 3.592 1.00 94.56 89 TRP A N 1
ATOM 681 C CA . TRP A 1 89 ? -5.578 3.935 2.352 1.00 94.56 89 TRP A CA 1
ATOM 682 C C . TRP A 1 89 ? -6.864 4.691 2.677 1.00 94.56 89 TRP A C 1
ATOM 684 O O . TRP A 1 89 ? -7.730 4.181 3.383 1.00 94.56 89 TRP A O 1
ATOM 694 N N . THR A 1 90 ? -6.979 5.910 2.164 1.00 91.44 90 THR A N 1
ATOM 695 C CA . THR A 1 90 ? -8.144 6.782 2.330 1.00 91.44 90 THR A CA 1
ATOM 696 C C . THR A 1 90 ? -8.760 7.124 0.969 1.00 91.44 90 THR A C 1
ATOM 698 O O . THR A 1 90 ? -8.259 6.715 -0.084 1.00 91.44 90 THR A O 1
ATOM 701 N N . LYS A 1 91 ? -9.825 7.931 0.976 1.00 88.06 91 LYS A N 1
ATOM 702 C CA . LYS A 1 91 ? -10.427 8.495 -0.242 1.00 88.06 91 LYS A CA 1
ATOM 703 C C . LYS A 1 91 ? -9.437 9.272 -1.128 1.00 88.06 91 LYS A C 1
ATOM 705 O O . LYS A 1 91 ? -9.601 9.261 -2.343 1.00 88.06 91 LYS A O 1
ATOM 710 N N . ASP A 1 92 ? -8.416 9.905 -0.541 1.00 86.94 92 ASP A N 1
ATOM 711 C CA . ASP A 1 92 ? -7.444 10.720 -1.289 1.00 86.94 92 ASP A CA 1
ATOM 712 C C . ASP A 1 92 ? -6.263 9.877 -1.804 1.00 86.94 92 ASP A C 1
ATOM 714 O O . ASP A 1 92 ? -5.432 10.356 -2.576 1.00 86.94 92 ASP A O 1
ATOM 718 N N . GLY A 1 93 ? -6.194 8.604 -1.403 1.00 91.25 93 GLY A N 1
ATOM 719 C CA . GLY A 1 93 ? -5.210 7.639 -1.874 1.00 91.25 93 GLY A CA 1
ATOM 720 C C . GLY A 1 93 ? -4.458 6.933 -0.752 1.00 91.25 93 GLY A C 1
ATOM 721 O O . GLY A 1 93 ? -4.832 6.953 0.423 1.00 91.25 93 GLY A O 1
ATOM 722 N N . ILE A 1 94 ? -3.399 6.237 -1.144 1.00 94.31 94 ILE A N 1
ATOM 723 C CA . ILE A 1 94 ? -2.520 5.498 -0.244 1.00 94.31 94 ILE A CA 1
ATOM 724 C C . ILE A 1 94 ? -1.508 6.451 0.390 1.00 94.31 94 ILE A C 1
ATOM 726 O O . ILE A 1 94 ? -0.873 7.261 -0.287 1.00 94.31 94 ILE A O 1
ATOM 730 N N . PHE A 1 95 ? -1.325 6.317 1.702 1.00 94.12 95 PHE A N 1
ATOM 731 C CA . PHE A 1 95 ? -0.306 7.049 2.436 1.00 94.12 95 PHE A CA 1
ATOM 732 C C . PHE A 1 95 ? 1.092 6.684 1.908 1.00 94.12 95 PHE A C 1
ATOM 734 O O . PHE A 1 95 ? 1.405 5.500 1.771 1.00 94.12 95 PHE A O 1
ATOM 741 N N . PRO A 1 96 ? 1.982 7.661 1.658 1.00 93.44 96 PRO A N 1
ATOM 742 C CA . PRO A 1 96 ? 3.187 7.442 0.857 1.00 93.44 96 PRO A CA 1
ATOM 743 C C . PRO A 1 96 ? 4.288 6.621 1.544 1.00 93.44 96 PRO A C 1
ATOM 745 O O . PRO A 1 96 ? 5.399 6.532 1.022 1.00 93.44 96 PRO A O 1
ATOM 748 N N . LYS A 1 97 ? 4.023 6.041 2.718 1.00 94.00 97 LYS A N 1
ATOM 749 C CA . LYS A 1 97 ? 4.977 5.254 3.505 1.00 94.00 97 LYS A CA 1
ATOM 750 C C . LYS A 1 97 ? 4.300 4.035 4.119 1.00 94.00 97 LYS A C 1
ATOM 752 O O . LYS A 1 97 ? 3.152 4.106 4.549 1.00 94.00 97 LYS A 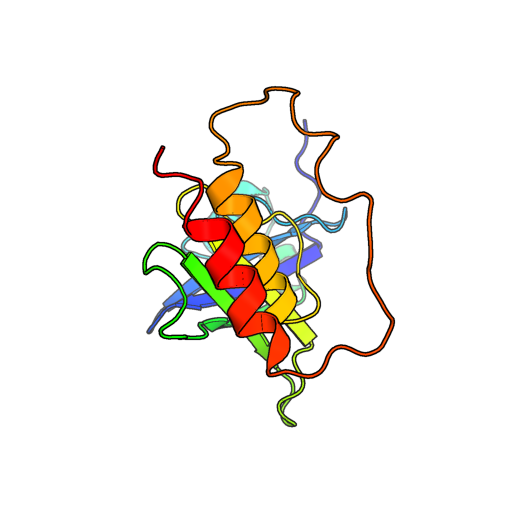O 1
ATOM 757 N N . ILE A 1 98 ? 5.062 2.949 4.235 1.00 95.12 98 ILE A N 1
ATOM 758 C CA . ILE A 1 98 ? 4.688 1.806 5.071 1.00 95.12 98 ILE A CA 1
ATOM 759 C C . ILE A 1 98 ? 4.970 2.183 6.528 1.00 95.12 98 ILE A C 1
ATOM 761 O O . ILE A 1 98 ? 6.072 2.616 6.865 1.00 95.12 98 ILE A O 1
ATOM 765 N N . LEU A 1 99 ? 3.962 2.035 7.376 1.00 94.75 99 LEU A N 1
ATOM 766 C CA . LEU A 1 99 ? 3.997 2.376 8.792 1.00 94.75 99 LEU A CA 1
ATOM 767 C C . LEU A 1 99 ? 4.434 1.167 9.621 1.00 94.75 99 LEU A C 1
ATOM 769 O O . LEU A 1 99 ? 4.225 0.027 9.212 1.00 94.75 99 LEU A O 1
ATOM 773 N N . GLY A 1 100 ? 5.062 1.405 10.773 1.00 92.50 100 GLY A N 1
ATOM 774 C CA . GLY A 1 100 ? 5.629 0.336 11.605 1.00 92.50 100 GLY A CA 1
ATOM 775 C C . GLY A 1 100 ? 4.586 -0.449 12.402 1.00 92.50 100 GLY A C 1
ATOM 776 O O . GLY A 1 100 ? 4.831 -1.593 12.783 1.00 92.50 100 GLY A O 1
ATOM 777 N N . SER A 1 101 ? 3.417 0.144 12.644 1.00 90.88 101 SER A N 1
ATOM 778 C CA . SER A 1 101 ? 2.343 -0.458 13.426 1.00 90.88 101 SER A CA 1
ATOM 779 C C . SER A 1 101 ? 0.958 -0.019 12.945 1.00 90.88 101 SER A C 1
ATOM 781 O O . SER A 1 101 ? 0.806 0.955 12.207 1.00 90.88 101 SER A O 1
ATOM 783 N N . VAL A 1 102 ? -0.077 -0.734 13.396 1.00 89.62 102 VAL A N 1
ATOM 784 C CA . VAL A 1 102 ? -1.479 -0.336 13.177 1.00 89.62 102 VAL A CA 1
ATOM 785 C C . VAL A 1 102 ? -1.808 0.955 13.935 1.00 89.62 102 VAL A C 1
ATOM 787 O O . VAL A 1 102 ? -2.535 1.791 13.412 1.00 89.62 102 VAL A O 1
ATOM 790 N N . ALA A 1 103 ? -1.236 1.163 15.126 1.00 89.44 103 ALA A N 1
ATOM 791 C CA . ALA A 1 103 ? -1.437 2.389 15.899 1.00 89.44 103 ALA A CA 1
ATOM 792 C C . ALA A 1 103 ? -0.914 3.624 15.149 1.00 89.44 103 ALA A C 1
ATOM 794 O O . ALA A 1 103 ? -1.622 4.624 15.048 1.00 89.44 103 ALA A O 1
ATOM 795 N N . ASP A 1 104 ? 0.269 3.522 14.534 1.00 89.62 104 ASP A N 1
ATOM 796 C CA . ASP A 1 104 ? 0.812 4.590 13.686 1.00 89.62 104 ASP A CA 1
ATOM 797 C C . ASP A 1 104 ? -0.109 4.885 12.499 1.00 89.62 104 ASP A C 1
ATOM 799 O O . ASP A 1 104 ? -0.270 6.040 12.119 1.00 89.62 104 ASP A O 1
ATOM 803 N N . ALA A 1 105 ? -0.739 3.854 11.925 1.00 89.94 105 ALA A N 1
ATOM 804 C CA . ALA A 1 105 ? -1.708 4.010 10.843 1.00 89.94 105 ALA A CA 1
ATOM 805 C C . ALA A 1 105 ? -2.987 4.720 11.291 1.00 89.94 105 ALA A C 1
ATOM 807 O O . ALA A 1 105 ? -3.496 5.551 10.545 1.00 89.94 105 ALA A O 1
ATOM 808 N N . ILE A 1 106 ? -3.464 4.467 12.509 1.00 88.38 106 ILE A N 1
ATOM 809 C CA . ILE A 1 106 ? -4.614 5.176 13.088 1.00 88.38 106 ILE A CA 1
ATOM 810 C C . ILE A 1 106 ? -4.266 6.646 13.354 1.00 88.38 106 ILE A C 1
ATOM 812 O O . ILE A 1 106 ? -5.025 7.538 12.980 1.00 88.38 106 ILE A O 1
ATOM 816 N N . ILE A 1 107 ? -3.100 6.916 13.948 1.00 87.88 107 ILE A N 1
ATOM 817 C CA . ILE A 1 107 ? -2.631 8.289 14.196 1.00 87.88 107 ILE A CA 1
ATOM 818 C C . ILE A 1 107 ? -2.466 9.033 12.865 1.00 87.88 107 ILE A C 1
ATOM 820 O O . ILE A 1 107 ? -2.949 10.155 12.709 1.00 87.88 107 ILE A O 1
ATOM 824 N N . ALA A 1 108 ? -1.829 8.391 11.882 1.00 86.75 108 ALA A N 1
ATOM 825 C CA . ALA A 1 108 ? -1.676 8.940 10.544 1.00 86.75 108 ALA A CA 1
ATOM 826 C C . ALA A 1 108 ? -3.030 9.167 9.867 1.00 86.75 108 ALA A C 1
ATOM 828 O O . ALA A 1 108 ? -3.169 10.173 9.190 1.00 86.75 108 ALA A O 1
ATOM 829 N N . ALA A 1 109 ? -4.028 8.303 10.074 1.00 83.25 109 ALA A N 1
ATOM 830 C CA . ALA A 1 109 ? -5.377 8.487 9.545 1.00 83.25 109 ALA A CA 1
ATOM 831 C C . ALA A 1 109 ? -6.039 9.747 10.111 1.00 83.25 109 ALA A C 1
ATOM 833 O O . ALA A 1 109 ? -6.546 10.556 9.340 1.00 83.25 109 ALA A O 1
ATOM 834 N N . GLY A 1 110 ? -5.969 9.958 11.429 1.00 77.75 110 GLY A N 1
ATOM 835 C CA . GLY A 1 110 ? -6.500 11.168 12.064 1.00 77.75 110 GLY A CA 1
ATOM 836 C C . GLY A 1 110 ? -5.850 12.445 11.525 1.00 77.75 110 GLY A C 1
ATOM 837 O O . GLY A 1 110 ? -6.543 13.410 11.208 1.00 77.75 110 GLY A O 1
ATOM 838 N N . ILE A 1 111 ? -4.527 12.430 11.335 1.00 68.81 111 ILE A N 1
ATOM 839 C CA . ILE A 1 111 ? -3.797 13.558 10.741 1.00 68.81 111 ILE A CA 1
ATOM 840 C C . ILE A 1 111 ? -4.160 13.726 9.263 1.00 68.81 111 ILE A C 1
ATOM 842 O O . ILE A 1 111 ? -4.434 14.838 8.838 1.00 68.81 111 ILE A O 1
ATOM 846 N N . PHE A 1 112 ? -4.176 12.642 8.489 1.00 63.38 112 PHE A N 1
ATOM 847 C CA . PHE A 1 112 ? -4.408 12.653 7.044 1.00 63.38 112 PHE A CA 1
ATOM 848 C C . PHE A 1 112 ? -5.825 13.122 6.690 1.00 63.38 112 PHE A C 1
ATOM 850 O O . PHE A 1 112 ? -6.010 13.841 5.714 1.00 63.38 112 PHE A O 1
ATOM 857 N N . VAL A 1 113 ? -6.819 12.760 7.507 1.00 60.09 113 VAL A N 1
ATOM 858 C CA . VAL A 1 113 ? -8.194 13.262 7.382 1.00 60.09 113 VAL A CA 1
ATOM 859 C C . VAL A 1 113 ? -8.263 14.750 7.728 1.00 60.09 113 VAL A C 1
ATOM 861 O O . VAL A 1 113 ? -8.907 15.507 7.006 1.00 60.09 113 VAL A O 1
ATOM 864 N N . ALA A 1 114 ? -7.570 15.191 8.784 1.00 56.97 114 ALA A N 1
ATOM 865 C CA . ALA A 1 114 ? -7.535 16.600 9.179 1.00 56.97 114 ALA A CA 1
ATOM 866 C C . ALA A 1 114 ? -6.776 17.492 8.180 1.00 56.97 114 ALA A C 1
ATOM 868 O O . ALA A 1 114 ? -7.100 18.667 8.033 1.00 56.97 114 ALA A O 1
ATOM 869 N N . THR A 1 115 ? -5.776 16.950 7.479 1.00 54.47 115 THR A N 1
ATOM 870 C CA . THR A 1 115 ? -4.969 17.684 6.494 1.00 54.47 115 THR A CA 1
ATOM 871 C C . THR A 1 115 ? -5.482 17.578 5.064 1.00 54.47 115 THR A C 1
ATOM 873 O O . THR A 1 115 ? -4.754 18.026 4.178 1.00 54.47 115 THR A O 1
ATOM 876 N N . GLY A 1 116 ? -6.682 17.005 4.855 1.00 47.31 116 GLY A N 1
ATOM 877 C CA . GLY A 1 116 ? -7.342 16.742 3.570 1.00 47.31 116 GLY A CA 1
ATOM 878 C C . GLY A 1 116 ? -6.592 17.318 2.376 1.00 47.31 116 GLY A C 1
ATOM 879 O O . GLY A 1 116 ? -6.666 18.521 2.130 1.00 47.31 116 GLY A O 1
ATOM 880 N N . GLN A 1 117 ? -5.822 16.483 1.671 1.00 42.00 117 GLN A N 1
ATOM 881 C CA . GLN A 1 117 ? -5.013 16.918 0.531 1.00 42.00 117 GLN A CA 1
ATOM 882 C C . GLN A 1 117 ? -5.903 17.278 -0.673 1.00 42.00 117 GLN A C 1
ATOM 884 O O . GLN A 1 117 ? -5.886 16.634 -1.715 1.00 42.00 117 GLN A O 1
ATOM 889 N N . THR A 1 118 ? -6.628 18.388 -0.562 1.00 38.06 118 THR A N 1
ATOM 890 C CA . THR A 1 118 ? -6.887 19.312 -1.659 1.00 38.06 118 THR A CA 1
ATOM 891 C C . THR A 1 118 ? -5.728 20.297 -1.715 1.00 38.06 118 THR A C 1
ATOM 893 O O . THR A 1 118 ? -5.753 21.331 -1.059 1.00 38.06 118 THR A O 1
ATOM 896 N N . GLY A 1 119 ? -4.714 19.975 -2.516 1.00 33.34 119 GLY A N 1
ATOM 897 C CA . GLY A 1 119 ? -3.709 20.945 -2.940 1.00 33.34 119 GLY A CA 1
ATOM 898 C C . GLY A 1 119 ? -2.712 21.390 -1.867 1.00 33.34 119 GLY A C 1
ATOM 899 O O . GLY A 1 119 ? -2.931 21.384 -0.663 1.00 33.34 119 GLY A O 1
ATOM 900 N N . ILE A 1 120 ? -1.538 21.763 -2.345 1.00 44.66 120 ILE A N 1
ATOM 901 C CA . ILE A 1 120 ? -0.448 22.305 -1.547 1.00 44.66 120 ILE A CA 1
ATOM 902 C C . ILE A 1 120 ? -0.893 23.660 -0.981 1.00 44.66 120 ILE A C 1
ATOM 904 O O . ILE A 1 120 ? -0.954 24.629 -1.731 1.00 44.66 120 ILE A O 1
ATOM 908 N N . THR A 1 121 ? -1.108 23.771 0.329 1.00 34.25 121 THR A N 1
ATOM 909 C CA . THR A 1 121 ? -0.994 25.063 1.022 1.00 34.25 121 THR A CA 1
ATOM 910 C C . THR A 1 121 ? -0.262 24.912 2.345 1.00 34.25 121 THR A C 1
ATOM 912 O O . THR A 1 121 ? -0.715 24.288 3.300 1.00 34.25 121 THR A O 1
ATOM 915 N N . THR A 1 122 ? 0.916 25.524 2.362 1.00 43.25 122 THR A N 1
ATOM 916 C CA . THR A 1 122 ? 1.738 25.887 3.508 1.00 43.25 122 THR A CA 1
ATOM 917 C C . THR A 1 122 ? 0.912 26.569 4.601 1.00 43.25 122 THR A C 1
ATOM 919 O O . THR A 1 122 ? 0.733 27.778 4.552 1.00 43.25 122 THR A O 1
ATOM 922 N N . ALA A 1 123 ? 0.447 25.825 5.605 1.00 42.97 123 ALA A N 1
ATOM 923 C CA . ALA A 1 123 ? 0.162 26.341 6.947 1.00 42.97 123 ALA A CA 1
ATOM 924 C C . ALA A 1 123 ? -0.201 25.189 7.892 1.00 42.97 123 ALA A C 1
ATOM 926 O O . ALA A 1 123 ? -1.341 24.747 7.909 1.00 42.97 123 ALA A O 1
ATOM 927 N N . SER A 1 124 ? 0.767 24.709 8.678 1.00 38.53 124 SER A N 1
ATOM 928 C CA . SER A 1 124 ? 0.559 24.213 10.055 1.00 38.53 124 SER A CA 1
ATOM 929 C C . SER A 1 124 ? 1.883 23.707 10.620 1.00 38.53 124 SER A C 1
ATOM 931 O O . SER A 1 124 ? 2.113 22.518 10.812 1.00 38.53 124 SER A O 1
ATOM 933 N N . LYS A 1 125 ? 2.803 24.642 10.875 1.00 37.00 125 LYS A N 1
ATOM 934 C CA . LYS A 1 125 ? 4.080 24.370 11.550 1.00 37.00 125 LYS A CA 1
ATOM 935 C C . LYS A 1 125 ? 3.981 24.535 13.074 1.00 37.00 125 LYS A C 1
ATOM 937 O O . LYS A 1 125 ? 4.998 24.762 13.720 1.00 37.00 125 LYS A O 1
ATOM 942 N N . GLN A 1 126 ? 2.783 24.474 13.664 1.00 39.44 126 GLN A N 1
ATOM 943 C CA . GLN A 1 126 ? 2.589 25.043 15.002 1.00 39.44 126 GLN A CA 1
ATOM 944 C C . GLN A 1 126 ? 1.561 24.331 15.889 1.00 39.44 126 GLN A C 1
ATOM 946 O O . GLN A 1 126 ? 0.828 25.005 16.601 1.00 39.44 126 GLN A O 1
ATOM 951 N N . LEU A 1 127 ? 1.520 22.991 15.911 1.00 37.06 127 LEU A N 1
ATOM 952 C CA . LEU A 1 127 ? 0.679 22.315 16.915 1.00 37.06 127 LEU A CA 1
ATOM 953 C C . LEU A 1 127 ? 1.192 21.025 17.564 1.00 37.06 127 LEU A C 1
ATOM 955 O O . LEU A 1 127 ? 0.472 20.439 18.363 1.00 37.06 127 LEU A O 1
ATOM 959 N N . CYS A 1 128 ? 2.446 20.616 17.354 1.00 32.47 128 CYS A N 1
ATOM 960 C CA . CYS A 1 128 ? 3.015 19.494 18.118 1.00 32.47 128 CYS A CA 1
ATOM 961 C C . CYS A 1 128 ? 4.452 19.778 18.570 1.00 32.47 128 CYS A C 1
ATOM 963 O O . CYS A 1 128 ? 5.382 19.032 18.276 1.00 32.47 128 CYS A O 1
ATOM 965 N N . ARG A 1 129 ? 4.656 20.892 19.279 1.00 34.28 129 ARG A N 1
ATOM 966 C CA . ARG A 1 129 ? 5.851 21.097 20.106 1.00 34.28 129 ARG A CA 1
ATOM 967 C C . ARG A 1 129 ? 5.405 21.038 21.563 1.00 34.28 129 ARG A C 1
ATOM 969 O O . ARG A 1 129 ? 5.031 22.050 22.137 1.00 34.28 129 ARG A O 1
ATOM 976 N N . GLY A 1 130 ? 5.402 19.836 22.129 1.00 35.06 130 GLY A N 1
ATOM 977 C CA . GLY A 1 130 ? 5.138 19.648 23.550 1.00 35.06 130 GLY A CA 1
ATOM 978 C C . GLY A 1 130 ? 4.666 18.244 23.902 1.00 35.06 130 GLY A C 1
ATOM 979 O O . GLY A 1 130 ? 3.530 17.896 23.622 1.00 35.06 130 GLY A O 1
ATOM 980 N N . VAL A 1 131 ? 5.533 17.521 24.615 1.00 38.25 131 VAL A N 1
ATOM 981 C CA . VAL A 1 131 ? 5.207 16.417 25.535 1.00 38.25 131 VAL A CA 1
ATOM 982 C C . VAL A 1 131 ? 4.919 15.047 24.893 1.00 38.25 131 VAL A C 1
ATOM 984 O O . VAL A 1 131 ? 3.778 14.639 24.723 1.00 38.25 131 VAL A O 1
ATOM 987 N N . ILE A 1 132 ? 5.986 14.276 24.650 1.00 35.22 132 ILE A N 1
ATOM 988 C CA . ILE A 1 132 ? 5.929 12.804 24.679 1.00 35.22 132 ILE A CA 1
ATOM 989 C C . ILE A 1 132 ? 6.723 12.352 25.916 1.00 35.22 132 ILE A C 1
ATOM 991 O O . ILE A 1 132 ? 7.953 12.424 25.886 1.00 35.22 132 ILE A O 1
ATOM 995 N N . PRO A 1 133 ? 6.084 11.904 27.013 1.00 33.47 133 PRO A N 1
ATOM 996 C CA . PRO A 1 133 ? 6.757 11.131 28.045 1.00 33.47 133 PRO A CA 1
ATOM 997 C C . PRO A 1 133 ? 6.857 9.670 27.589 1.00 33.47 133 PRO A C 1
ATOM 999 O O . PRO A 1 133 ? 5.929 9.115 27.002 1.00 33.47 133 PRO A O 1
ATOM 1002 N N . ALA A 1 134 ? 7.997 9.046 27.871 1.00 36.94 134 ALA A N 1
ATOM 1003 C CA . ALA A 1 134 ? 8.433 7.750 27.349 1.00 36.94 134 ALA A CA 1
ATOM 1004 C C . ALA A 1 134 ? 7.716 6.505 27.923 1.00 36.94 134 ALA A C 1
ATOM 1006 O O . ALA A 1 134 ? 8.269 5.412 27.876 1.00 36.94 134 ALA A O 1
ATOM 1007 N N . HIS A 1 135 ? 6.492 6.622 28.436 1.00 40.94 135 HIS A N 1
ATOM 1008 C CA . HIS A 1 135 ? 5.711 5.477 28.910 1.00 40.94 135 HIS A CA 1
ATOM 1009 C C . HIS A 1 135 ? 4.230 5.711 28.606 1.00 40.94 135 HIS A C 1
ATOM 1011 O O . HIS A 1 135 ? 3.555 6.449 29.316 1.00 40.94 135 HIS A O 1
ATOM 1017 N N . PHE A 1 136 ? 3.738 5.113 27.520 1.00 37.34 136 PHE A N 1
ATOM 1018 C CA . PHE A 1 136 ? 2.355 5.264 27.065 1.00 37.34 136 PHE A CA 1
ATOM 1019 C C . PHE A 1 136 ? 1.561 4.002 27.424 1.00 37.34 136 PHE A C 1
ATOM 1021 O O . PHE A 1 136 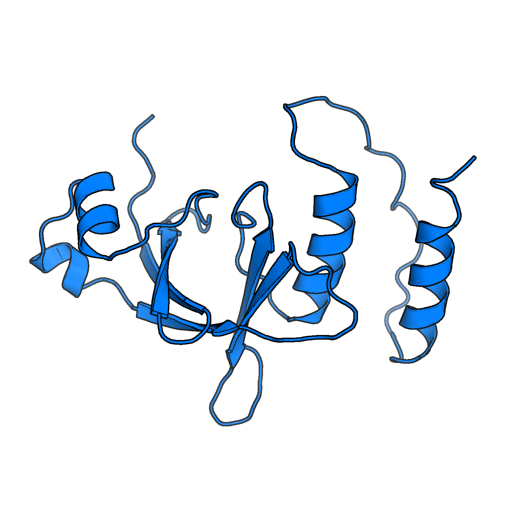? 1.724 2.958 26.793 1.00 37.34 136 PHE A O 1
ATOM 1028 N N . ASN A 1 137 ? 0.737 4.096 28.472 1.00 38.03 137 ASN A N 1
ATOM 1029 C CA . ASN A 1 137 ? -0.236 3.070 28.847 1.00 38.03 137 ASN A CA 1
ATOM 1030 C C . ASN A 1 137 ? -1.521 3.246 28.022 1.00 38.03 137 ASN A C 1
ATOM 1032 O O . ASN A 1 137 ? -1.959 4.366 27.759 1.00 38.03 137 ASN A O 1
ATOM 1036 N N . SER A 1 138 ? -2.120 2.128 27.617 1.00 47.62 138 SER A N 1
ATOM 1037 C CA . SER A 1 138 ? -3.182 2.021 26.605 1.00 47.62 138 SER A CA 1
ATOM 1038 C C . SER A 1 138 ? -4.517 2.701 26.935 1.00 47.62 138 SER A C 1
ATOM 1040 O O . SER A 1 138 ? -5.333 2.851 26.029 1.00 47.62 138 SER A O 1
ATOM 1042 N N . ASP A 1 139 ? -4.747 3.137 28.175 1.00 42.25 139 ASP A N 1
ATOM 1043 C CA . ASP A 1 139 ? -6.022 3.750 28.578 1.00 42.25 139 ASP A CA 1
ATOM 1044 C C . ASP A 1 139 ? -6.062 5.279 28.414 1.00 42.25 139 ASP A C 1
ATOM 1046 O O . ASP A 1 139 ? -7.119 5.832 28.123 1.00 42.25 139 ASP A O 1
ATOM 1050 N N . GLU A 1 140 ? -4.925 5.982 28.463 1.00 40.50 140 GLU A N 1
ATOM 1051 C CA . GLU A 1 140 ? -4.902 7.457 28.363 1.00 40.50 140 GLU A CA 1
ATOM 1052 C C . GLU A 1 140 ? -5.005 7.970 26.908 1.00 40.50 140 GLU A C 1
ATOM 1054 O O . GLU A 1 140 ? -5.262 9.148 26.650 1.00 40.50 140 GLU A O 1
ATOM 1059 N N . ALA A 1 141 ? -4.825 7.078 25.926 1.00 45.78 141 ALA A N 1
ATOM 1060 C CA . ALA A 1 141 ? -4.954 7.399 24.505 1.00 45.78 141 ALA A CA 1
ATOM 1061 C C . ALA A 1 141 ? -6.413 7.654 24.085 1.00 45.78 141 ALA A C 1
ATOM 1063 O O . ALA A 1 141 ? -6.653 8.388 23.127 1.00 45.78 141 ALA A O 1
ATOM 1064 N N . ARG A 1 142 ? -7.388 7.079 24.803 1.00 44.38 142 ARG A N 1
ATOM 1065 C CA . ARG A 1 142 ? -8.816 7.252 24.499 1.00 44.38 142 ARG A CA 1
ATOM 1066 C C . ARG A 1 142 ? -9.310 8.661 24.831 1.00 44.38 142 ARG A C 1
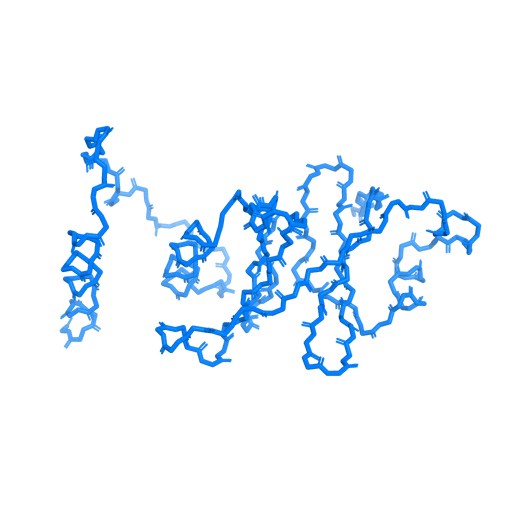ATOM 1068 O O . ARG A 1 142 ? -9.987 9.264 24.001 1.00 44.38 142 ARG A O 1
ATOM 1075 N N . ASP A 1 143 ? -8.881 9.227 25.957 1.00 41.81 143 ASP A N 1
ATOM 1076 C CA . ASP A 1 143 ? -9.360 10.544 26.402 1.00 41.81 143 ASP A CA 1
ATOM 1077 C C . ASP A 1 143 ? -8.748 11.714 25.618 1.00 41.81 143 ASP A C 1
ATOM 1079 O O . ASP A 1 143 ? -9.414 12.721 25.374 1.00 41.81 143 ASP A O 1
ATOM 1083 N N . LYS A 1 144 ? -7.504 11.592 25.132 1.00 39.41 144 LYS A N 1
ATOM 1084 C CA . LYS A 1 144 ? -6.874 12.670 24.343 1.00 39.41 144 LYS A CA 1
ATOM 1085 C C . LYS A 1 144 ? -7.340 12.715 22.886 1.00 39.41 144 LYS A C 1
ATOM 1087 O O . LYS A 1 144 ? -7.347 13.795 22.301 1.00 39.41 144 LYS A O 1
ATOM 1092 N N . ILE A 1 145 ? -7.781 11.591 22.313 1.00 46.81 145 ILE A N 1
ATOM 1093 C CA . ILE A 1 145 ? -8.395 11.579 20.973 1.00 46.81 145 ILE A CA 1
ATOM 1094 C C . ILE A 1 145 ? -9.792 12.221 21.018 1.00 46.81 145 ILE A C 1
ATOM 1096 O O . ILE A 1 145 ? -10.138 12.972 20.106 1.00 46.81 145 ILE A O 1
ATOM 1100 N N . ALA A 1 146 ? -10.552 12.021 22.103 1.00 43.50 146 ALA A N 1
ATOM 1101 C CA . ALA A 1 146 ? -11.844 12.682 22.301 1.00 43.50 146 ALA A CA 1
ATOM 1102 C C . ALA A 1 146 ? -11.713 14.217 22.389 1.00 43.50 146 ALA A C 1
ATOM 1104 O O . ALA A 1 146 ? -12.517 14.938 21.802 1.00 43.50 146 ALA A O 1
ATOM 1105 N N . PHE A 1 147 ? -10.651 14.729 23.023 1.00 39.50 147 PHE A N 1
ATOM 1106 C CA . PHE A 1 147 ? -10.429 16.175 23.151 1.00 39.50 147 PHE A CA 1
ATOM 1107 C C . PHE A 1 147 ? -10.113 16.881 21.817 1.00 39.50 147 PHE A C 1
ATOM 1109 O O . PHE A 1 147 ? -10.385 18.071 21.663 1.00 39.50 147 PHE A O 1
ATOM 1116 N N . CYS A 1 148 ? -9.555 16.173 20.829 1.00 39.97 148 CYS A N 1
ATOM 1117 C CA . CYS A 1 148 ? -9.247 16.764 19.523 1.00 39.97 148 CYS A CA 1
ATOM 1118 C C . CYS A 1 148 ? -10.451 16.827 18.569 1.00 39.97 148 CYS A C 1
ATOM 1120 O O . CYS A 1 148 ? -10.419 17.633 17.643 1.00 39.97 148 CYS A O 1
ATOM 1122 N N . LEU A 1 149 ? -11.502 16.028 18.787 1.00 42.59 149 LEU A N 1
ATOM 1123 C CA . LEU A 1 149 ? -12.685 15.994 17.915 1.00 42.59 149 LEU A CA 1
ATOM 1124 C C . LEU A 1 149 ? -13.768 17.020 18.298 1.00 42.59 149 LEU A C 1
ATOM 1126 O O . LEU A 1 149 ? -14.549 17.410 17.438 1.00 42.59 149 LEU A O 1
ATOM 1130 N N . ASP A 1 150 ? -13.784 17.516 19.539 1.00 37.00 150 ASP A N 1
ATOM 1131 C CA . ASP A 1 150 ? -14.838 18.422 20.041 1.00 37.00 150 ASP A CA 1
ATOM 1132 C C . ASP A 1 150 ? -14.591 19.916 19.729 1.00 37.00 150 ASP A C 1
ATOM 1134 O O . ASP A 1 150 ? -15.422 20.784 19.984 1.00 37.00 150 ASP A O 1
ATOM 1138 N N . ARG A 1 151 ? -13.434 20.255 19.142 1.00 38.47 151 ARG A N 1
ATOM 1139 C CA . ARG A 1 151 ? -13.062 21.645 18.804 1.00 38.47 151 ARG A CA 1
ATOM 1140 C C . ARG A 1 151 ? -13.162 22.007 17.323 1.00 38.47 151 ARG A C 1
ATOM 1142 O O . ARG A 1 151 ? -12.771 23.108 16.952 1.00 38.47 151 ARG A O 1
ATOM 1149 N N . SER A 1 152 ? -13.696 21.117 16.489 1.00 39.50 152 SER A N 1
ATOM 1150 C CA . SER A 1 152 ? -13.955 21.391 15.065 1.00 39.50 152 SER A CA 1
ATOM 1151 C C . SER A 1 152 ? -15.403 21.811 14.771 1.00 39.50 152 SER A C 1
ATOM 1153 O O . SER A 1 152 ? -15.760 21.958 13.605 1.00 39.50 152 SER A O 1
ATOM 1155 N N . SER A 1 153 ? -16.226 22.018 15.804 1.00 44.00 153 SER A N 1
ATOM 1156 C CA . SER A 1 153 ? -17.648 22.384 15.696 1.00 44.00 153 SER A CA 1
ATOM 1157 C C . SER A 1 153 ? -18.021 23.727 16.349 1.00 44.00 153 SER A C 1
ATOM 1159 O O . SER A 1 153 ? -19.190 23.944 16.663 1.00 44.00 153 SER A O 1
ATOM 1161 N N . LEU A 1 154 ? -17.065 24.650 16.506 1.00 37.03 154 LEU A N 1
ATOM 1162 C CA . LEU A 1 154 ? -17.330 26.061 16.828 1.00 37.03 154 LEU A CA 1
ATOM 1163 C C . LEU A 1 154 ? -16.599 26.994 15.863 1.00 37.03 154 LEU A C 1
ATOM 1165 O O . LEU A 1 154 ? -15.385 26.773 15.652 1.00 37.03 154 LEU A O 1
#

pLDDT: mean 76.62, std 23.04, range [32.47, 97.06]

Secondary structure (DSSP, 8-state):
-PPPPEEEEEEEEETTEEEEEEEETTS---SS-BSSHHHHHHHTT--HHHHHTS-EEEEEEE--TTS-TT-EEEEEE-TTS-EEEEEEEETTEE-SS-BSSHHHHHHHHHHHHHT--SS------SS--S---S---TTHHHHHHHHHHTTS--

Radius of gyration: 17.6 Å; chains: 1; bounding box: 31×42×48 Å

Foldseek 3Di:
DQPAAFQAWEFEDDPPATWIWTQGPVQWIDFDIHRDLVVVCVVNVHDPVRSVPHHYDYWYWDDDPPDPPQKTKTFDADPVRQTCWIWIAGPRGTDTHTHRDVVVNVVVRVVCVVVPPPDDDDDDPDDPPDDDDPDDDPPVVVVVVVVVVVPVPD

Sequence (154 aa):
MVPSRPKKILRLRKGSRHVVALLLADGTVPAAPFWSEAQAASAYGLAFSQWSSLPTEVFAEIHLDTIPPEISIFARSTRRGRVEGAILWTKDGIFPKILGSVADAIIAAGIFVATGQTGITTASKQLCRGVIPAHFNSDEARDKIAFCLDRSSL

Organism: Agrobacterium tumefaciens (NCBI:txid358)